Protein AF-A0A933X0H0-F1 (afdb_monomer)

pLDDT: mean 94.58, std 6.21, range [64.38, 98.5]

Foldseek 3Di:
DLVQQVVCVVVVVDDDPCVVVPNGDGPVVVVVVVCCVVQQPDDCPDDPDPSNVVNVVVVVVVVVVVVVD

Structure (mmCIF, N/CA/C/O backbone):
data_AF-A0A933X0H0-F1
#
_entry.id   AF-A0A933X0H0-F1
#
loop_
_atom_site.group_PDB
_atom_site.id
_atom_site.type_symbol
_atom_site.label_atom_id
_atom_site.label_alt_id
_atom_site.label_comp_id
_atom_site.label_asym_id
_atom_site.label_entity_id
_atom_site.label_seq_id
_atom_site.pdbx_PDB_ins_code
_atom_site.Cartn_x
_atom_site.Cartn_y
_atom_site.Cartn_z
_atom_site.occupancy
_atom_site.B_iso_or_equiv
_atom_site.auth_seq_id
_atom_site.auth_comp_id
_atom_site.auth_asym_id
_atom_site.auth_atom_id
_atom_site.pdbx_PDB_model_num
ATOM 1 N N . MET A 1 1 ? -10.192 -11.475 7.192 1.00 73.38 1 MET A N 1
ATOM 2 C CA . MET A 1 1 ? -10.624 -11.429 8.618 1.00 73.38 1 MET A CA 1
ATOM 3 C C . MET A 1 1 ? -9.707 -10.468 9.394 1.00 73.38 1 MET A C 1
ATOM 5 O O . MET A 1 1 ? -8.698 -10.058 8.843 1.00 73.38 1 MET A O 1
ATOM 9 N N . LYS A 1 2 ? -10.024 -10.032 10.630 1.00 87.31 2 LYS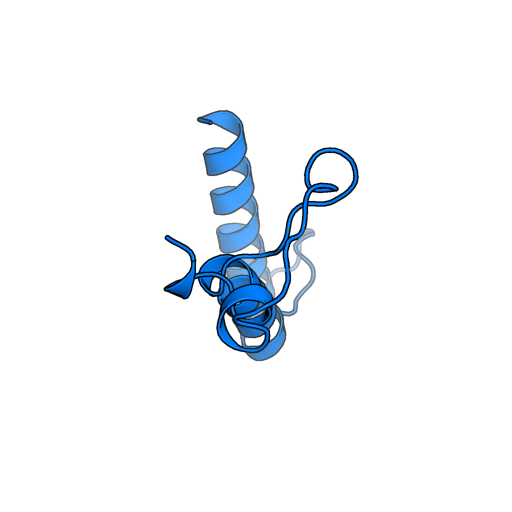 A N 1
ATOM 10 C CA . LYS A 1 2 ? -9.270 -8.976 11.375 1.00 87.31 2 LYS A CA 1
ATOM 11 C C . LYS A 1 2 ? -7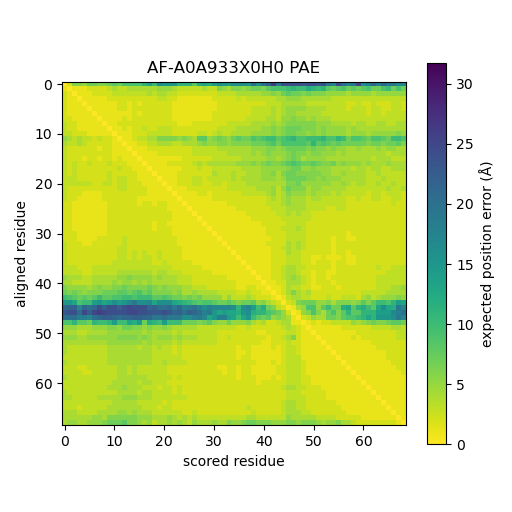.733 -9.156 11.389 1.00 87.31 2 LYS A C 1
ATOM 13 O O . LYS A 1 2 ? -7.009 -8.169 11.472 1.00 87.31 2 LYS A O 1
ATOM 18 N N . SER A 1 3 ? -7.255 -10.400 11.303 1.00 94.12 3 SER A N 1
ATOM 19 C CA . SER A 1 3 ? -5.844 -10.800 11.181 1.00 94.12 3 SER A CA 1
ATOM 20 C C . SER A 1 3 ? -5.100 -10.155 10.016 1.00 94.12 3 SER A C 1
ATOM 22 O O . SER A 1 3 ? -3.903 -9.898 10.136 1.00 94.12 3 SER A O 1
ATOM 24 N N . ASP A 1 4 ? -5.805 -9.887 8.921 1.00 97.25 4 ASP A N 1
ATOM 25 C CA . ASP A 1 4 ? -5.207 -9.451 7.661 1.00 97.25 4 ASP A CA 1
ATOM 26 C C . ASP A 1 4 ? -4.963 -7.946 7.659 1.00 97.25 4 ASP A C 1
ATOM 28 O O . ASP A 1 4 ? -4.298 -7.443 6.770 1.00 97.25 4 ASP A O 1
ATOM 32 N N . PHE A 1 5 ? -5.468 -7.218 8.657 1.00 97.75 5 PHE A N 1
ATOM 33 C CA . PHE A 1 5 ? -5.334 -5.772 8.794 1.00 97.75 5 PHE A CA 1
ATOM 34 C C . PHE A 1 5 ? -4.363 -5.472 9.939 1.00 97.75 5 PHE A C 1
ATOM 36 O O .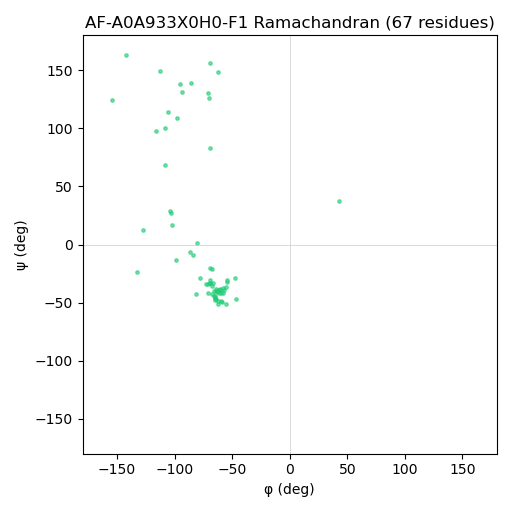 PHE A 1 5 ? -4.768 -5.511 11.108 1.00 97.75 5 PHE A O 1
ATOM 43 N N . PRO A 1 6 ? -3.084 -5.151 9.659 1.00 97.38 6 PRO A N 1
ATOM 44 C CA . PRO A 1 6 ? -2.066 -4.999 10.696 1.00 97.38 6 PRO A CA 1
ATOM 45 C C . PRO A 1 6 ? -2.442 -3.987 11.781 1.00 97.38 6 PRO A C 1
ATOM 47 O O . PRO A 1 6 ? -2.161 -4.220 12.955 1.00 97.38 6 PRO A O 1
ATOM 50 N N . LEU A 1 7 ? -3.117 -2.891 11.414 1.00 96.69 7 LEU A N 1
ATOM 51 C CA . LEU A 1 7 ? -3.560 -1.872 12.367 1.00 96.69 7 LEU A CA 1
ATOM 52 C C . LEU A 1 7 ? -4.598 -2.420 13.356 1.00 96.69 7 LEU A C 1
ATOM 54 O O . LEU A 1 7 ? -4.453 -2.231 14.564 1.00 96.69 7 LEU A O 1
ATOM 58 N N . LEU A 1 8 ? -5.602 -3.150 12.863 1.00 96.25 8 LEU A N 1
ATOM 59 C CA . LEU A 1 8 ? -6.639 -3.756 13.702 1.00 96.25 8 LEU A CA 1
ATOM 60 C C . LEU A 1 8 ? -6.088 -4.922 14.533 1.00 96.25 8 LEU A C 1
ATOM 62 O O . LEU A 1 8 ? -6.496 -5.103 1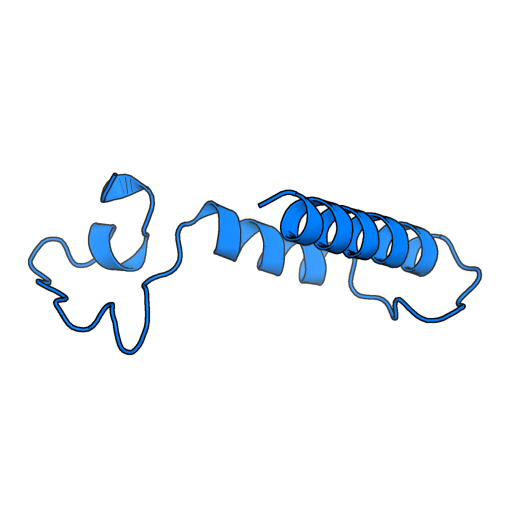5.679 1.00 96.25 8 LEU A O 1
ATOM 66 N N . LYS A 1 9 ? -5.126 -5.680 13.988 1.00 95.44 9 LYS A N 1
ATOM 67 C CA . LYS A 1 9 ? -4.407 -6.739 14.712 1.00 95.44 9 LYS A CA 1
ATOM 68 C C . LYS A 1 9 ? -3.578 -6.170 15.869 1.00 95.44 9 LYS A C 1
ATOM 70 O O . LYS A 1 9 ? -3.649 -6.694 16.976 1.00 95.44 9 LYS A O 1
ATOM 75 N N . LYS A 1 10 ? -2.815 -5.094 15.632 1.00 96.06 10 LYS A N 1
ATOM 76 C CA . LYS A 1 10 ? -1.985 -4.426 16.656 1.00 96.06 10 LYS A CA 1
ATOM 77 C C . LYS A 1 10 ? -2.831 -3.712 17.714 1.00 96.06 10 LYS A C 1
ATOM 79 O O . LYS A 1 10 ? -2.438 -3.663 18.875 1.00 96.06 10 LYS A O 1
ATOM 84 N N . ARG A 1 11 ? -3.993 -3.169 17.336 1.00 95.94 11 ARG A N 1
ATOM 85 C CA . ARG A 1 11 ? -4.927 -2.489 18.246 1.00 95.94 11 ARG A CA 1
ATOM 86 C C . ARG A 1 11 ? -6.177 -3.337 18.474 1.00 95.94 11 ARG A C 1
ATOM 88 O O . ARG A 1 11 ? -7.268 -2.956 18.072 1.00 95.94 11 ARG A O 1
ATOM 95 N N . SER A 1 12 ? -6.033 -4.472 19.155 1.00 89.81 12 SER A N 1
ATOM 96 C CA . SER A 1 12 ? -7.116 -5.458 19.335 1.00 89.81 12 SER A CA 1
ATOM 97 C C . SER A 1 12 ? -8.413 -4.892 19.940 1.00 89.81 12 SER A C 1
ATOM 99 O O . SER A 1 12 ? -9.498 -5.360 19.590 1.00 89.81 12 SER A O 1
ATOM 101 N N . LYS A 1 13 ? -8.311 -3.860 20.792 1.00 95.31 13 LYS A N 1
ATOM 102 C CA . LYS A 1 13 ? -9.445 -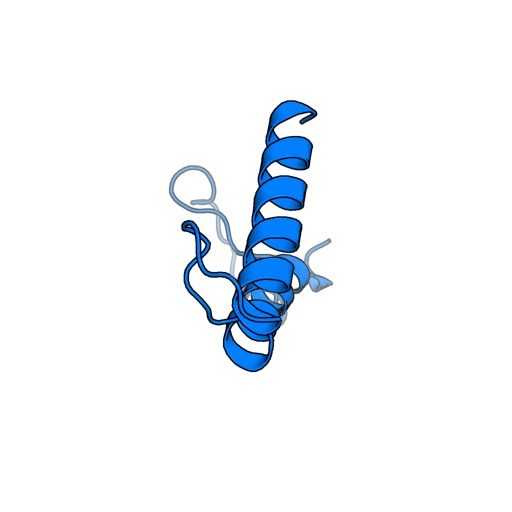3.148 21.414 1.00 95.31 13 LYS A CA 1
ATOM 103 C C . LYS A 1 13 ? -10.023 -2.003 20.570 1.00 95.31 13 LYS A C 1
ATOM 105 O O . LYS A 1 13 ? -11.020 -1.411 20.966 1.00 95.31 13 LYS A O 1
ATOM 110 N N . LEU A 1 14 ? -9.404 -1.656 19.441 1.00 95.25 14 LEU A N 1
ATOM 111 C CA . LEU A 1 14 ? -9.901 -0.596 18.570 1.00 95.25 14 LEU A CA 1
ATOM 112 C C . LEU A 1 14 ? -11.191 -1.049 17.879 1.00 95.25 14 LEU A C 1
ATOM 114 O O . LEU A 1 14 ? -11.228 -2.079 17.198 1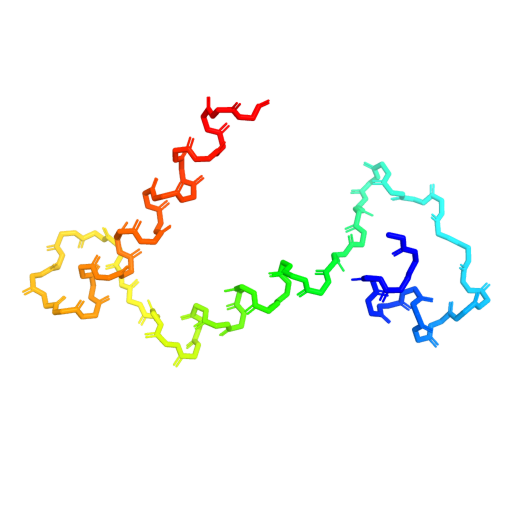.00 95.25 14 LEU A O 1
ATOM 118 N N . VAL A 1 15 ? -12.229 -0.232 18.033 1.00 95.81 15 VAL A N 1
ATOM 119 C CA . VAL A 1 15 ? -13.476 -0.306 17.273 1.00 95.81 15 VAL A CA 1
ATOM 120 C C . VAL A 1 15 ? -13.457 0.852 16.284 1.00 95.81 15 VAL A C 1
ATOM 122 O O . VAL A 1 15 ? -13.435 2.011 16.688 1.00 95.81 15 VAL A O 1
ATOM 125 N N . TYR A 1 16 ? -13.392 0.537 14.993 1.00 95.62 16 TYR A N 1
ATOM 126 C CA . TYR A 1 16 ? -13.270 1.523 13.922 1.00 95.62 16 TYR A CA 1
ATOM 127 C C . TYR A 1 16 ? -14.515 1.470 13.032 1.00 95.62 16 TYR A C 1
ATOM 129 O O . TYR A 1 16 ? -14.621 0.606 12.163 1.00 95.62 16 TYR A O 1
ATOM 137 N N . PHE A 1 17 ? -15.468 2.374 13.276 1.00 96.75 17 PHE A N 1
ATOM 138 C CA . PHE A 1 17 ? -16.739 2.459 12.538 1.00 96.75 17 PHE A CA 1
ATOM 139 C C . PHE A 1 17 ? -16.780 3.580 11.497 1.00 96.75 17 PHE A C 1
ATOM 141 O O . PHE A 1 17 ? -17.839 3.905 10.978 1.00 96.75 17 PHE A O 1
ATOM 148 N N . ASP A 1 18 ? -15.613 4.104 11.129 1.00 97.06 18 ASP A N 1
ATOM 149 C CA . ASP A 1 18 ? -15.467 5.168 10.132 1.00 97.06 18 ASP A CA 1
ATOM 150 C C . ASP A 1 18 ? -14.954 4.641 8.773 1.00 97.06 18 ASP A C 1
ATOM 152 O O . ASP A 1 18 ? -14.277 5.323 8.010 1.00 97.06 18 ASP A O 1
ATOM 156 N N . SER A 1 19 ? -15.261 3.377 8.450 1.00 96.38 19 SER A N 1
ATOM 157 C CA . SER A 1 19 ? -14.757 2.729 7.222 1.00 96.38 19 SER A CA 1
ATOM 158 C C . SER A 1 19 ? -15.356 3.306 5.934 1.00 96.38 19 SER A C 1
ATOM 160 O O . SER A 1 19 ? -14.754 3.152 4.871 1.00 96.38 19 SER A O 1
ATOM 162 N N . ALA A 1 20 ? -16.512 3.975 6.038 1.00 97.50 20 ALA A N 1
ATOM 163 C CA . ALA A 1 20 ? -17.147 4.686 4.931 1.00 97.50 20 ALA A CA 1
ATOM 164 C C . ALA A 1 20 ? -16.353 5.935 4.515 1.00 97.50 20 ALA A C 1
ATOM 166 O O . ALA A 1 20 ? -16.309 6.248 3.330 1.00 97.50 20 ALA A O 1
ATOM 167 N N . ALA A 1 21 ? -15.698 6.616 5.466 1.00 98.00 21 ALA A N 1
ATOM 168 C CA . ALA A 1 21 ? -14.799 7.723 5.160 1.00 98.00 21 ALA A CA 1
ATOM 169 C C . ALA A 1 21 ? -13.413 7.218 4.737 1.00 98.00 21 ALA A C 1
ATOM 171 O O . ALA A 1 21 ? -12.829 7.728 3.783 1.00 98.00 21 ALA A O 1
ATOM 172 N N . THR A 1 22 ? -12.855 6.210 5.420 1.00 97.44 22 THR A N 1
ATOM 173 C CA . THR A 1 22 ? -11.568 5.606 5.038 1.00 97.44 22 THR A CA 1
ATOM 174 C C . THR A 1 22 ? -11.456 4.169 5.524 1.00 97.44 22 THR A C 1
ATOM 176 O O . THR A 1 22 ? -11.517 3.883 6.709 1.00 97.44 22 THR A O 1
ATOM 179 N N . SER A 1 23 ? -11.202 3.229 4.620 1.00 97.56 23 SER A N 1
ATOM 180 C CA . SER A 1 23 ? -10.984 1.832 5.007 1.00 97.56 23 SER A CA 1
ATOM 181 C C . SER A 1 23 ? -9.528 1.549 5.392 1.00 97.56 23 SER A C 1
ATOM 183 O O . SER A 1 23 ? -8.592 1.993 4.719 1.00 97.56 23 SER A O 1
ATOM 185 N N . GLN A 1 24 ? -9.343 0.751 6.451 1.00 97.62 24 GLN A N 1
ATOM 186 C CA . GLN A 1 24 ? -8.035 0.205 6.828 1.00 97.62 24 GLN A CA 1
ATOM 187 C C . GLN A 1 24 ? -7.494 -0.692 5.713 1.00 97.62 24 GLN A C 1
ATOM 189 O O . GLN A 1 24 ? -8.264 -1.332 4.999 1.00 97.62 24 GLN A O 1
ATOM 194 N N . LYS A 1 25 ? -6.17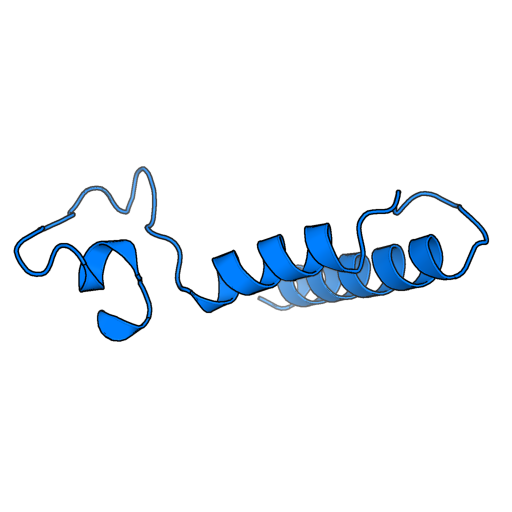0 -0.748 5.557 1.00 98.00 25 LYS A N 1
ATOM 195 C CA . LYS A 1 25 ? -5.542 -1.511 4.473 1.00 98.00 25 LYS A CA 1
ATOM 196 C C . LYS A 1 25 ? -5.181 -2.925 4.940 1.00 98.00 25 LYS A C 1
ATOM 198 O O . LYS A 1 25 ? -4.592 -3.066 6.020 1.00 98.00 25 LYS A O 1
ATOM 203 N N . PRO A 1 26 ? -5.541 -3.974 4.182 1.00 98.25 26 PRO A N 1
ATOM 204 C CA . PRO A 1 26 ? -5.045 -5.312 4.457 1.00 98.25 26 PRO A CA 1
ATOM 205 C C . PRO A 1 26 ? -3.543 -5.385 4.147 1.00 98.25 26 PRO A C 1
ATOM 207 O O . PRO A 1 26 ? -3.026 -4.621 3.334 1.00 98.25 26 PRO A O 1
ATOM 210 N N . LYS A 1 27 ? -2.840 -6.330 4.774 1.00 98.25 27 LYS A N 1
ATOM 211 C CA . LYS A 1 27 ? 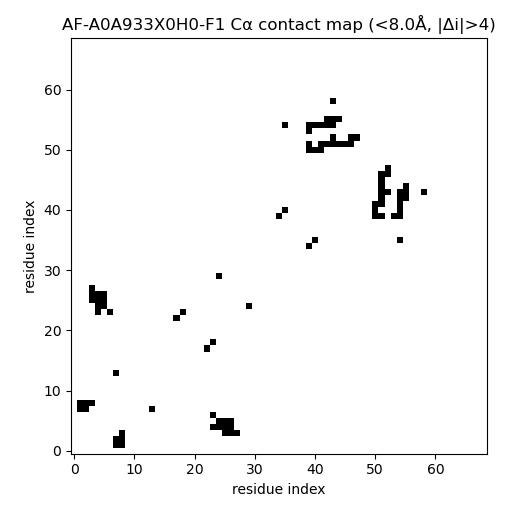-1.398 -6.535 4.625 1.00 98.25 27 LYS A CA 1
ATOM 212 C C . LYS A 1 27 ? -1.001 -6.765 3.167 1.00 98.25 27 LYS A C 1
ATOM 214 O O . LYS A 1 27 ? -0.019 -6.185 2.745 1.00 98.25 27 LYS A O 1
ATOM 219 N N . ALA A 1 28 ? -1.801 -7.502 2.395 1.00 98.12 28 ALA A N 1
ATOM 220 C CA . ALA A 1 28 ? -1.531 -7.739 0.976 1.00 98.12 28 ALA A CA 1
ATOM 221 C C . ALA A 1 28 ? -1.435 -6.442 0.147 1.00 98.12 28 ALA A C 1
ATOM 223 O O . ALA A 1 28 ? -0.587 -6.345 -0.727 1.00 98.12 28 ALA A O 1
ATOM 224 N N . VAL A 1 29 ? -2.257 -5.426 0.448 1.00 98.12 29 VAL A N 1
ATOM 225 C CA . VAL A 1 29 ? -2.196 -4.124 -0.248 1.00 98.12 29 VAL A CA 1
ATOM 226 C C . VAL A 1 29 ? -0.934 -3.356 0.140 1.00 98.12 29 VAL A C 1
ATOM 228 O O . VAL A 1 29 ? -0.291 -2.765 -0.717 1.00 98.12 29 VAL A O 1
ATOM 231 N N . ILE A 1 30 ? -0.574 -3.382 1.426 1.00 98.50 30 ILE A N 1
ATOM 232 C CA . ILE A 1 30 ? 0.637 -2.720 1.932 1.00 98.50 30 ILE A CA 1
ATOM 233 C C . ILE A 1 30 ? 1.889 -3.378 1.344 1.00 98.50 30 ILE A C 1
ATOM 235 O O . ILE A 1 30 ? 2.805 -2.685 0.921 1.00 98.50 30 ILE A O 1
ATOM 239 N N . ASP A 1 31 ? 1.918 -4.709 1.322 1.00 98.50 31 ASP A N 1
ATOM 240 C CA . ASP A 1 31 ? 3.047 -5.478 0.810 1.00 98.50 31 ASP A CA 1
ATOM 241 C C . ASP A 1 31 ? 3.219 -5.260 -0.698 1.00 98.50 31 ASP A C 1
ATOM 243 O O . ASP A 1 31 ? 4.344 -5.070 -1.133 1.00 98.50 31 ASP A O 1
ATOM 247 N N . ALA A 1 32 ? 2.132 -5.197 -1.476 1.00 98.06 32 ALA A N 1
ATOM 248 C CA . ALA A 1 32 ? 2.206 -4.916 -2.912 1.00 98.06 32 ALA A CA 1
ATOM 249 C C . ALA A 1 32 ? 2.766 -3.512 -3.215 1.00 98.06 32 ALA A C 1
ATOM 251 O O . ALA A 1 32 ? 3.563 -3.344 -4.135 1.00 98.06 32 ALA A O 1
ATOM 252 N N . GLU A 1 33 ? 2.379 -2.497 -2.434 1.00 98.12 33 GLU A N 1
ATOM 253 C CA . GLU A 1 33 ? 2.940 -1.147 -2.565 1.00 98.12 33 GLU A CA 1
ATOM 254 C C . GLU A 1 33 ? 4.421 -1.108 -2.156 1.00 98.12 33 GLU A C 1
ATOM 256 O O . GLU A 1 33 ? 5.238 -0.492 -2.840 1.00 98.12 33 GLU A O 1
ATOM 261 N N . ALA A 1 34 ? 4.783 -1.788 -1.065 1.00 98.44 34 ALA A N 1
ATOM 262 C CA . ALA A 1 34 ? 6.173 -1.895 -0.632 1.00 98.44 34 ALA A CA 1
ATOM 263 C C . ALA A 1 34 ? 7.033 -2.610 -1.685 1.00 98.44 34 ALA A C 1
ATOM 265 O O . ALA A 1 34 ? 8.064 -2.078 -2.087 1.00 98.44 34 ALA A O 1
ATOM 266 N N . GLU A 1 35 ? 6.573 -3.756 -2.193 1.00 98.00 35 GLU A N 1
ATOM 267 C CA . GLU A 1 35 ? 7.245 -4.528 -3.239 1.00 98.00 35 GLU A CA 1
ATOM 268 C C . GLU A 1 35 ? 7.452 -3.693 -4.503 1.00 98.00 35 GLU A C 1
ATOM 270 O O . GLU A 1 35 ? 8.545 -3.706 -5.073 1.00 98.00 35 GLU A O 1
ATOM 275 N N . TRP A 1 36 ? 6.452 -2.903 -4.909 1.00 97.62 36 TRP A N 1
ATOM 276 C CA . TRP A 1 36 ? 6.598 -1.971 -6.025 1.00 97.62 36 TRP A CA 1
ATOM 277 C C . TRP A 1 36 ? 7.771 -1.013 -5.809 1.00 97.62 36 TRP A C 1
ATOM 279 O O . TRP A 1 36 ? 8.639 -0.882 -6.673 1.00 97.62 36 TRP A O 1
ATOM 289 N N . TYR A 1 37 ? 7.832 -0.351 -4.653 1.00 97.88 37 TYR A N 1
ATOM 290 C CA . TYR A 1 37 ? 8.904 0.605 -4.380 1.00 97.88 37 TYR A CA 1
ATOM 291 C C . TYR A 1 37 ? 10.275 -0.051 -4.197 1.00 97.88 37 TYR A C 1
ATOM 293 O O . TYR A 1 37 ? 11.287 0.563 -4.535 1.0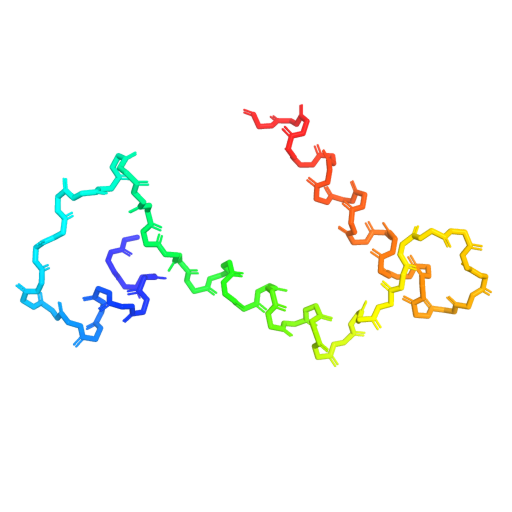0 97.88 37 TYR A O 1
ATOM 301 N N . GLU A 1 38 ? 10.315 -1.282 -3.693 1.00 98.00 38 GLU A N 1
ATOM 302 C CA . GLU A 1 38 ? 11.545 -2.044 -3.483 1.00 98.00 38 GLU A CA 1
ATOM 303 C C . GLU A 1 38 ? 12.098 -2.654 -4.781 1.00 98.00 38 GLU A C 1
ATOM 305 O O . GLU A 1 38 ? 13.312 -2.829 -4.892 1.00 98.00 38 GLU A O 1
ATOM 310 N N . THR A 1 39 ? 11.242 -2.970 -5.764 1.00 96.62 39 THR A N 1
ATOM 311 C CA . THR A 1 39 ? 11.634 -3.815 -6.912 1.00 96.62 39 THR A CA 1
ATOM 312 C C . THR A 1 39 ? 11.240 -3.291 -8.297 1.00 96.62 39 THR A C 1
ATOM 314 O O . THR A 1 39 ? 11.897 -3.651 -9.272 1.00 96.62 39 THR A O 1
ATOM 317 N N . LEU A 1 40 ? 10.219 -2.433 -8.412 1.00 95.94 40 LEU A N 1
ATOM 318 C CA . LEU A 1 40 ? 9.609 -2.008 -9.685 1.00 95.94 40 LEU A CA 1
ATOM 319 C C . LEU A 1 40 ? 9.529 -0.484 -9.858 1.00 95.94 40 LEU A C 1
ATOM 321 O O . LEU A 1 40 ? 8.846 -0.003 -10.759 1.00 95.94 40 LEU A O 1
ATOM 325 N N . ASN A 1 41 ? 10.206 0.297 -9.015 1.00 95.69 41 ASN A N 1
ATOM 326 C CA . ASN A 1 41 ? 10.084 1.754 -9.003 1.00 95.69 41 ASN A CA 1
ATOM 327 C C . ASN A 1 41 ? 10.689 2.419 -10.256 1.00 95.69 41 ASN A C 1
ATOM 329 O O . ASN A 1 41 ? 11.823 2.902 -10.250 1.00 95.69 41 ASN A O 1
ATOM 333 N N . ALA A 1 42 ? 9.912 2.451 -11.334 1.00 94.62 42 ALA A N 1
ATOM 334 C CA . ALA A 1 42 ? 10.226 3.112 -12.587 1.00 94.62 42 ALA A CA 1
ATOM 335 C C . ALA A 1 42 ? 8.978 3.751 -13.201 1.00 94.62 42 ALA A C 1
ATOM 337 O O . ALA A 1 42 ? 7.836 3.454 -12.851 1.00 94.62 42 ALA A O 1
ATOM 338 N N . ASN A 1 43 ? 9.215 4.665 -14.140 1.00 91.75 43 ASN A N 1
ATOM 339 C CA . ASN A 1 43 ? 8.145 5.315 -14.878 1.00 91.75 43 ASN A CA 1
ATOM 340 C C . ASN A 1 43 ? 7.490 4.316 -15.849 1.00 91.75 43 ASN A C 1
ATOM 342 O O . ASN A 1 43 ? 8.186 3.676 -16.635 1.00 91.75 43 ASN A O 1
ATOM 346 N N . THR A 1 44 ? 6.160 4.238 -15.832 1.00 90.00 44 THR A N 1
ATOM 347 C CA . THR A 1 44 ? 5.348 3.373 -16.707 1.00 90.00 44 THR A CA 1
ATOM 348 C C . THR A 1 44 ? 5.130 3.966 -18.106 1.00 90.00 44 THR A C 1
ATOM 350 O O . THR A 1 44 ? 4.461 3.383 -18.959 1.00 90.00 44 THR A O 1
ATOM 353 N N . HIS A 1 45 ? 5.692 5.148 -18.383 1.00 82.06 45 HIS A N 1
ATOM 354 C CA . HIS A 1 45 ? 5.584 5.807 -19.680 1.00 82.06 45 HIS A CA 1
ATOM 355 C C . HIS A 1 45 ? 6.806 5.567 -20.574 1.00 82.06 45 HIS A C 1
ATOM 357 O O . HIS A 1 45 ? 7.858 6.169 -20.374 1.00 82.06 45 HIS A O 1
ATOM 363 N N . ARG A 1 46 ? 6.603 4.761 -21.631 1.00 64.38 46 ARG A N 1
ATOM 364 C CA . ARG A 1 46 ? 7.418 4.664 -22.868 1.00 64.38 46 ARG A CA 1
ATOM 365 C C . ARG A 1 46 ? 8.942 4.668 -22.669 1.00 64.38 46 ARG A C 1
ATOM 367 O O . ARG A 1 46 ? 9.677 5.227 -23.483 1.00 64.38 46 ARG A O 1
ATOM 374 N N . ALA A 1 47 ? 9.415 4.031 -21.608 1.00 76.94 47 ALA A N 1
ATOM 375 C CA . ALA A 1 47 ? 10.826 3.763 -21.396 1.00 76.94 47 ALA A CA 1
ATOM 376 C C . ALA A 1 47 ? 11.158 2.348 -21.893 1.00 76.94 47 ALA A C 1
ATOM 378 O O . ALA A 1 47 ? 10.384 1.420 -21.696 1.00 76.94 47 ALA A O 1
ATOM 379 N N . VAL A 1 48 ? 12.301 2.199 -22.567 1.00 77.44 48 VAL A N 1
ATOM 380 C CA . VAL A 1 48 ? 12.719 0.957 -23.253 1.00 77.44 48 VAL A CA 1
ATOM 381 C C . VAL A 1 48 ? 13.784 0.172 -22.475 1.00 77.44 48 VAL A C 1
ATOM 383 O O . VAL A 1 48 ? 14.610 -0.514 -23.069 1.00 77.44 48 VAL A O 1
ATOM 386 N N . TYR A 1 49 ? 13.814 0.310 -21.148 1.00 87.62 49 TYR A N 1
ATOM 387 C CA . TYR A 1 49 ? 14.720 -0.445 -20.278 1.00 87.62 49 TYR A CA 1
ATOM 388 C C . TYR A 1 49 ? 13.937 -1.421 -19.392 1.00 87.62 49 TYR A C 1
ATOM 390 O O . TYR A 1 49 ? 12.811 -1.127 -18.997 1.00 87.62 49 TYR A O 1
ATOM 398 N N . ASP A 1 50 ? 14.568 -2.549 -19.053 1.00 92.56 50 ASP A N 1
ATOM 399 C CA . ASP A 1 50 ? 13.955 -3.715 -18.388 1.00 92.56 50 ASP A CA 1
ATOM 400 C C . ASP A 1 50 ? 13.077 -3.360 -17.173 1.00 92.56 50 ASP A C 1
ATOM 402 O O . ASP A 1 50 ? 11.937 -3.806 -17.069 1.00 92.56 50 ASP A O 1
ATOM 406 N N . LEU A 1 51 ? 13.565 -2.496 -16.277 1.00 94.25 51 LEU A N 1
ATOM 407 C CA . LEU A 1 51 ? 12.805 -2.097 -15.088 1.00 94.25 51 LEU A CA 1
ATOM 408 C C . LEU A 1 51 ? 11.509 -1.336 -15.433 1.00 94.25 51 LEU A C 1
ATOM 410 O O . LEU A 1 51 ? 10.489 -1.545 -14.780 1.00 94.25 51 LEU A O 1
ATOM 414 N N . ALA A 1 52 ? 11.523 -0.475 -16.454 1.00 93.88 52 ALA A N 1
ATOM 415 C CA . ALA A 1 52 ? 10.328 0.256 -16.877 1.00 93.88 52 ALA A CA 1
ATOM 416 C C . ALA A 1 52 ? 9.311 -0.639 -17.590 1.00 93.88 52 ALA A C 1
ATOM 418 O O . ALA A 1 52 ? 8.108 -0.429 -17.439 1.00 93.88 52 ALA A O 1
ATOM 419 N N . GLU A 1 53 ? 9.777 -1.637 -18.342 1.00 93.50 53 GLU A N 1
ATOM 420 C CA . GLU A 1 53 ? 8.908 -2.632 -18.972 1.00 93.50 53 GLU A CA 1
ATOM 421 C C . GLU A 1 53 ? 8.154 -3.430 -17.901 1.00 93.50 53 GLU A C 1
ATOM 423 O O . GLU A 1 53 ? 6.924 -3.416 -17.887 1.00 93.50 53 GLU A O 1
ATOM 428 N N . LYS A 1 54 ? 8.868 -3.973 -16.906 1.00 94.81 54 LYS A N 1
ATOM 429 C CA . LYS A 1 54 ? 8.270 -4.703 -15.772 1.00 94.81 54 LYS A CA 1
ATOM 430 C C . LYS A 1 54 ? 7.299 -3.853 -14.952 1.00 94.81 54 LYS A C 1
ATOM 432 O O . LYS A 1 54 ? 6.223 -4.321 -14.583 1.00 94.81 54 LYS A O 1
ATOM 437 N N . ALA A 1 55 ? 7.650 -2.593 -14.687 1.00 95.88 55 ALA A N 1
ATOM 438 C CA . ALA A 1 55 ? 6.758 -1.654 -14.009 1.00 95.88 55 ALA A CA 1
ATOM 439 C C . ALA A 1 55 ? 5.469 -1.420 -14.819 1.00 95.88 55 ALA A C 1
ATOM 441 O O . ALA A 1 55 ? 4.368 -1.403 -14.267 1.00 95.88 55 ALA A O 1
ATOM 442 N N . THR A 1 56 ? 5.592 -1.276 -16.142 1.00 95.50 56 THR A N 1
ATOM 443 C CA . THR A 1 56 ? 4.450 -1.083 -17.047 1.00 95.50 56 THR A CA 1
ATOM 444 C C . THR A 1 56 ? 3.550 -2.316 -17.083 1.00 95.50 56 THR A C 1
ATOM 446 O O . THR A 1 56 ? 2.334 -2.179 -16.972 1.00 95.50 56 THR A O 1
ATOM 449 N N . GLU A 1 57 ? 4.123 -3.516 -17.178 1.00 94.88 57 GLU A N 1
ATOM 450 C CA . GLU A 1 57 ? 3.372 -4.775 -17.149 1.00 94.88 57 GLU A CA 1
ATOM 451 C C . GLU A 1 57 ? 2.567 -4.933 -15.854 1.00 94.88 57 GLU A C 1
ATOM 453 O O . GLU A 1 57 ? 1.362 -5.189 -15.904 1.00 94.88 57 GLU A O 1
ATOM 458 N N . ALA A 1 58 ? 3.200 -4.721 -14.695 1.00 96.00 58 ALA A N 1
ATOM 459 C CA . ALA A 1 58 ? 2.533 -4.807 -13.396 1.00 96.00 58 ALA A CA 1
ATOM 460 C C . ALA A 1 58 ? 1.410 -3.762 -13.248 1.00 96.00 58 ALA A C 1
ATOM 462 O O . ALA A 1 58 ? 0.330 -4.067 -12.736 1.00 96.00 58 ALA A O 1
ATOM 463 N N . TYR A 1 59 ? 1.629 -2.543 -13.748 1.00 96.12 59 TYR A N 1
ATOM 464 C CA . TYR A 1 59 ? 0.612 -1.493 -13.758 1.00 96.12 59 TYR A CA 1
ATOM 465 C C . TYR A 1 59 ? -0.593 -1.850 -14.643 1.00 96.12 59 TYR A C 1
ATOM 467 O O . TYR A 1 59 ? -1.742 -1.731 -14.210 1.00 96.12 59 TYR A O 1
ATOM 475 N N . GLU A 1 60 ? -0.355 -2.322 -15.870 1.00 96.56 60 GLU A N 1
ATOM 476 C CA . GLU A 1 60 ? -1.425 -2.717 -16.792 1.00 96.56 60 GLU A CA 1
ATOM 477 C C . GLU A 1 60 ? -2.189 -3.954 -16.299 1.00 96.56 60 GLU A C 1
ATOM 479 O O . GLU A 1 60 ? -3.407 -4.020 -16.477 1.00 96.56 60 GLU A O 1
ATOM 484 N N . ALA A 1 61 ? -1.524 -4.889 -15.611 1.00 97.00 61 ALA A N 1
ATOM 485 C CA . ALA A 1 61 ? -2.192 -6.000 -14.935 1.00 97.00 61 ALA A CA 1
ATOM 486 C C . ALA A 1 61 ? -3.189 -5.492 -13.879 1.00 97.00 61 ALA A C 1
ATOM 488 O O . ALA A 1 61 ? -4.364 -5.864 -13.912 1.00 97.00 61 ALA A O 1
ATOM 489 N N . GLY A 1 62 ? -2.770 -4.554 -13.020 1.00 96.69 62 GLY A N 1
ATOM 490 C CA . GLY A 1 62 ? -3.664 -3.907 -12.055 1.00 96.69 62 GLY A CA 1
ATOM 491 C C . GLY A 1 62 ? -4.822 -3.159 -12.725 1.00 96.69 62 GLY A C 1
ATOM 492 O O . GLY A 1 62 ? -5.965 -3.237 -12.271 1.00 96.69 62 GLY A O 1
ATOM 493 N N . ARG A 1 63 ? -4.570 -2.486 -13.857 1.00 97.56 63 ARG A N 1
ATOM 494 C CA . ARG A 1 63 ? -5.623 -1.821 -14.643 1.00 97.56 63 ARG A CA 1
ATOM 495 C C . ARG A 1 63 ? -6.639 -2.819 -15.203 1.00 97.56 63 ARG A C 1
ATOM 497 O O . ARG A 1 63 ? -7.840 -2.551 -15.173 1.00 97.56 63 ARG A O 1
ATOM 504 N N . ALA A 1 64 ? -6.173 -3.968 -15.686 1.00 98.44 64 ALA A N 1
ATOM 505 C CA . ALA A 1 64 ? -7.032 -5.037 -16.175 1.00 98.44 64 ALA A CA 1
ATOM 506 C C . ALA A 1 64 ? -7.852 -5.684 -15.047 1.00 98.44 64 ALA A C 1
ATOM 508 O O . ALA A 1 64 ? -8.999 -6.058 -15.282 1.00 98.44 64 ALA A O 1
ATOM 509 N N . ASP A 1 65 ? -7.294 -5.815 -13.842 1.00 98.00 65 ASP A N 1
ATOM 510 C CA . ASP A 1 65 ? -8.009 -6.326 -12.667 1.00 98.00 65 ASP A CA 1
ATOM 511 C C . ASP A 1 65 ? -9.147 -5.391 -12.258 1.00 98.00 65 ASP A C 1
ATOM 513 O O . ASP A 1 65 ? -10.276 -5.847 -12.084 1.00 98.00 65 ASP A O 1
ATOM 517 N N . VAL A 1 66 ? -8.885 -4.079 -12.198 1.00 98.19 66 VAL A N 1
ATOM 518 C CA . VAL A 1 66 ? -9.917 -3.064 -11.924 1.00 98.19 66 VAL A CA 1
ATOM 519 C C . VAL A 1 66 ? -11.017 -3.090 -12.984 1.00 98.19 66 VAL A C 1
ATOM 521 O O . VAL A 1 66 ? -12.185 -2.949 -12.648 1.00 98.19 66 VAL A O 1
ATOM 524 N N . ALA A 1 67 ? -10.673 -3.308 -14.255 1.00 98.19 67 ALA A N 1
ATOM 525 C CA . ALA A 1 67 ? -11.665 -3.405 -15.325 1.00 98.19 67 ALA A CA 1
ATOM 526 C C . ALA A 1 67 ? -12.576 -4.646 -15.220 1.00 98.19 67 ALA A C 1
ATOM 528 O O . ALA A 1 67 ? -13.645 -4.655 -15.829 1.00 98.19 67 ALA A O 1
ATOM 529 N N . ARG A 1 68 ? -12.159 -5.697 -14.495 1.00 98.06 68 ARG A N 1
ATOM 530 C CA . ARG A 1 68 ? -12.936 -6.936 -14.292 1.00 98.06 68 ARG A CA 1
ATOM 531 C C . ARG A 1 68 ? -13.694 -6.991 -12.962 1.00 98.06 68 ARG A C 1
ATOM 533 O O . ARG A 1 68 ? -14.499 -7.906 -12.799 1.00 98.06 68 ARG A O 1
ATOM 540 N N . PHE A 1 69 ? -13.390 -6.095 -12.026 1.00 95.31 69 PHE A N 1
ATOM 541 C CA . PHE A 1 69 ? -14.006 -6.032 -10.699 1.00 95.31 69 PHE A CA 1
ATOM 542 C C . PHE A 1 69 ? -15.412 -5.427 -10.757 1.00 95.31 69 PHE A C 1
ATOM 544 O O . PHE A 1 69 ? -16.312 -5.999 -10.102 1.00 95.31 69 PHE A O 1
#

Mean predicted aligned error: 3.63 Å

Sequence (69 aa):
MKSDFPLLKKRSKLVYFDSAATSQKPKAVIDAEAEWYETLNANTHRAVYDLAEKATEAYEAGRADVARF

Solvent-accessible surface area (backbone atoms only — not comparable to full-atom values): 4188 Å² total; per-residue (Å²): 111,67,79,43,22,56,67,52,51,75,36,72,85,65,82,81,89,55,50,90,85,55,67,84,63,41,48,70,60,54,49,53,54,50,48,37,65,75,73,32,76,46,60,64,72,94,48,96,46,72,59,22,46,54,24,29,53,56,50,51,50,53,53,52,52,64,74,71,107

Radius of gyration: 16.09 Å; Cα contacts (8 Å, |Δi|>4): 46; chains: 1; bounding box: 32×19×45 Å

Nearest PDB structures (foldseek):
  8ztp-assembly1_B  TM=9.063E-01  e=1.506E-01  Mycoplasmoides pneumoniae 19294
  8ztp-assembly1_A  TM=9.068E-01  e=2.114E-01  Mycoplasmoides pneumoniae 19294

Secondary structure (DSSP, 8-state):
-GGG-HHHHH-TT-----TTT-PPPPHHHHHHHHHIIIII-S--SS--SHHHHHHHHHHHHHHHHHHH-